Protein AF-A0A2S6U343-F1 (afdb_monomer)

Solvent-accessible surface area (backbone atoms only — not comparable to full-atom values): 2311 Å² total; per-residue (Å²): 131,86,52,47,87,79,69,72,50,56,71,72,58,49,54,54,50,52,55,50,52,55,50,35,36,74,71,67,76,38,77,92,74,86,134

Nearest PDB structures (foldseek):
  7s1j-assembly1_z  TM=9.759E-01  e=1.197E-02  Escherichia coli
  6v3e-assembly1_r  TM=9.877E-01  e=1.643E-02  Acinetobacter venetianus
  8byv-assembly1_r  TM=9.877E-01  e=2.441E-02  Staphylococcus aureus subsp. aureus NCTC 8325
  4v6y-assembly1_AR  TM=7.538E-01  e=7.449E-03  Escherichia coli K-12
  4v71-assembly1_AR  TM=8.076E-01  e=1.518E-02  Escherichia coli K-12

Sequence (35 aa):
IVPSRITAVSTKKQRILDRAIKRARFLGLLPYVIK

Secondary structure (DSSP, 8-state):
---HHHH---HHHHHHHHHHHHHHHHTTSS-S---

Radius of gyration: 10.73 Å; Cα contacts (8 Å, |Δi|>4): 13; chains: 1; bounding box: 29×15×26 Å

Structure (mmCIF, N/CA/C/O backbone):
data_AF-A0A2S6U343-F1
#
_entry.id   AF-A0A2S6U343-F1
#
loop_
_atom_site.group_PDB
_atom_site.id
_atom_site.type_symbol
_atom_site.label_atom_id
_atom_site.label_alt_id
_atom_site.label_comp_id
_atom_site.label_asym_id
_atom_site.label_entity_id
_atom_site.label_seq_id
_atom_site.pdbx_PDB_ins_code
_atom_site.Cartn_x
_atom_site.Cartn_y
_atom_site.Cartn_z
_atom_site.occupancy
_atom_site.B_iso_or_equiv
_atom_site.auth_seq_id
_atom_site.auth_comp_id
_atom_site.auth_asym_id
_atom_site.auth_atom_id
_atom_site.pdbx_PDB_model_num
ATOM 1 N N . ILE A 1 1 ? -1.857 -2.035 -0.686 1.00 90.88 1 ILE A N 1
ATOM 2 C CA . ILE A 1 1 ? -0.880 -1.264 -1.493 1.00 90.88 1 ILE A CA 1
ATOM 3 C C . ILE A 1 1 ? -0.845 -1.932 -2.848 1.00 90.88 1 ILE A C 1
ATOM 5 O O . ILE A 1 1 ? -0.658 -3.142 -2.886 1.00 90.88 1 ILE A O 1
ATOM 9 N N . VAL A 1 2 ? -1.133 -1.191 -3.917 1.00 95.50 2 VAL A N 1
ATOM 10 C CA . VAL A 1 2 ? -1.237 -1.769 -5.263 1.00 95.50 2 VAL A CA 1
ATOM 11 C C . VAL A 1 2 ? 0.143 -2.306 -5.690 1.00 95.50 2 VAL A C 1
ATOM 13 O O . VAL A 1 2 ? 1.150 -1.627 -5.455 1.00 95.50 2 VAL A O 1
ATOM 16 N N . PRO A 1 3 ? 0.229 -3.533 -6.237 1.00 95.94 3 PRO A N 1
ATOM 17 C CA . PRO A 1 3 ? 1.501 -4.168 -6.571 1.00 95.94 3 PRO A CA 1
ATOM 18 C C . PRO A 1 3 ? 2.206 -3.478 -7.744 1.00 95.94 3 PRO A C 1
ATOM 20 O O . PRO A 1 3 ? 1.561 -2.953 -8.652 1.00 95.94 3 PRO A O 1
ATOM 23 N N . SER A 1 4 ? 3.540 -3.577 -7.775 1.00 96.06 4 SER A N 1
ATOM 24 C CA . SER A 1 4 ? 4.389 -2.966 -8.812 1.00 96.06 4 SER A CA 1
ATOM 25 C C . SER A 1 4 ? 4.085 -3.452 -10.231 1.00 96.06 4 SER A C 1
ATOM 27 O O . SER A 1 4 ? 4.322 -2.724 -11.186 1.00 96.06 4 SER A O 1
ATOM 29 N N . ARG A 1 5 ? 3.534 -4.666 -10.383 1.00 95.38 5 ARG A N 1
ATOM 30 C CA . ARG A 1 5 ? 3.065 -5.194 -11.676 1.00 95.38 5 ARG A CA 1
ATOM 31 C C . ARG A 1 5 ? 1.912 -4.366 -12.259 1.00 95.38 5 ARG A C 1
ATOM 33 O O . ARG A 1 5 ? 1.813 -4.265 -13.470 1.00 95.38 5 ARG A O 1
ATOM 40 N N . ILE A 1 6 ? 1.059 -3.795 -11.407 1.00 97.38 6 ILE A N 1
ATOM 41 C CA . ILE A 1 6 ? -0.093 -2.98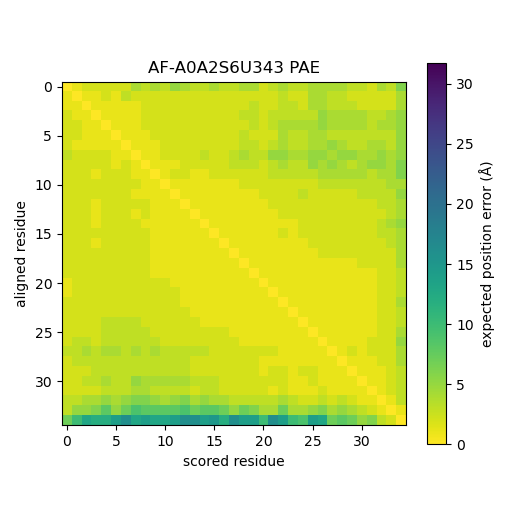2 -11.824 1.00 97.38 6 ILE A CA 1
ATOM 42 C C . ILE A 1 6 ? 0.317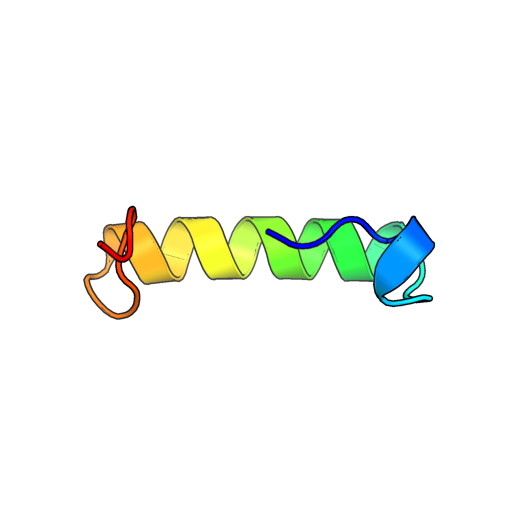 -1.511 -11.955 1.00 97.38 6 ILE A C 1
ATOM 44 O O . ILE A 1 6 ? -0.073 -0.850 -12.907 1.00 97.38 6 ILE A O 1
ATOM 48 N N . THR A 1 7 ? 1.131 -0.997 -11.027 1.00 95.19 7 THR A N 1
ATOM 49 C CA . THR A 1 7 ? 1.562 0.415 -11.031 1.00 95.19 7 THR A CA 1
ATOM 50 C C . THR A 1 7 ? 2.759 0.708 -11.939 1.00 95.19 7 THR A C 1
ATOM 52 O O . THR A 1 7 ? 3.137 1.868 -12.071 1.00 95.19 7 THR A O 1
ATOM 55 N N . ALA A 1 8 ? 3.386 -0.316 -12.529 1.00 96.12 8 ALA A N 1
ATOM 56 C CA . ALA A 1 8 ? 4.566 -0.220 -13.396 1.00 96.12 8 ALA A CA 1
ATOM 57 C C . ALA A 1 8 ? 5.761 0.555 -12.791 1.00 96.12 8 ALA A C 1
ATOM 59 O O . ALA A 1 8 ? 6.605 1.091 -13.509 1.00 96.12 8 ALA A O 1
ATOM 60 N N . VAL A 1 9 ? 5.872 0.609 -11.458 1.00 96.25 9 VAL A N 1
ATOM 61 C CA . VAL A 1 9 ? 7.014 1.238 -10.772 1.00 96.25 9 VAL A CA 1
ATOM 62 C C . VAL A 1 9 ? 8.119 0.225 -10.479 1.00 96.25 9 VAL A C 1
ATOM 64 O O . VAL A 1 9 ? 7.868 -0.956 -10.234 1.00 96.25 9 VAL A O 1
ATOM 67 N N . SER A 1 10 ? 9.372 0.688 -10.444 1.00 97.38 10 SER A N 1
ATOM 68 C CA . SER A 1 10 ? 10.507 -0.185 -10.131 1.00 97.38 10 SER A CA 1
ATOM 69 C C . SER A 1 10 ? 10.447 -0.731 -8.700 1.00 97.38 10 SER A C 1
ATOM 71 O O . SER A 1 10 ? 9.980 -0.072 -7.766 1.00 97.38 10 SER A O 1
ATOM 73 N N . THR A 1 11 ? 10.994 -1.932 -8.498 1.00 96.94 11 THR A N 1
ATOM 74 C CA . THR A 1 11 ? 10.989 -2.631 -7.199 1.00 96.94 11 THR A CA 1
ATOM 75 C C . THR A 1 11 ? 11.651 -1.817 -6.086 1.00 96.94 11 THR A C 1
ATOM 77 O O . THR A 1 11 ? 11.163 -1.797 -4.956 1.00 96.94 11 THR A O 1
ATOM 80 N N . LYS A 1 12 ? 12.729 -1.083 -6.397 1.00 96.81 12 LYS A N 1
ATOM 81 C CA . LYS A 1 12 ? 13.408 -0.191 -5.444 1.00 96.81 12 LYS A CA 1
ATOM 82 C C . LYS A 1 12 ? 12.475 0.915 -4.942 1.00 96.81 12 LYS A C 1
ATOM 84 O O . LYS A 1 12 ? 12.394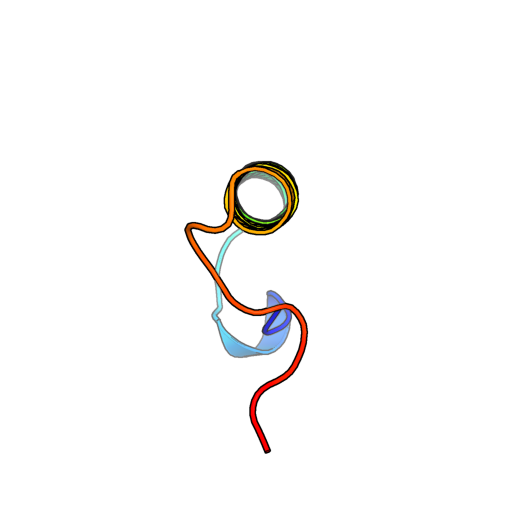 1.133 -3.735 1.00 96.81 12 LYS A O 1
ATOM 89 N N . LYS A 1 13 ? 11.743 1.578 -5.845 1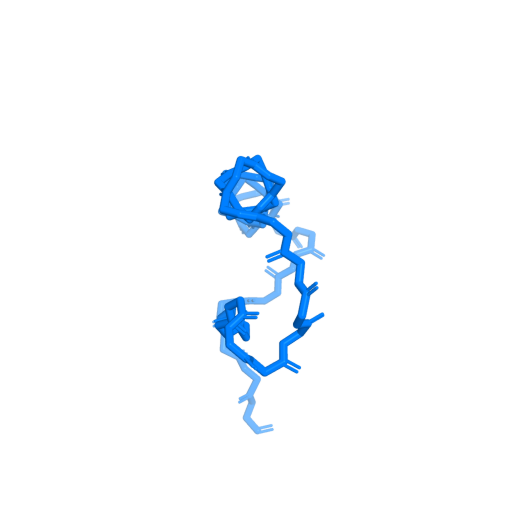.00 97.19 13 LYS A N 1
ATOM 90 C CA . LYS A 1 13 ? 10.788 2.640 -5.486 1.00 97.19 13 LYS A CA 1
ATOM 91 C C . LYS A 1 13 ? 9.577 2.071 -4.738 1.00 97.19 13 LYS A C 1
ATOM 93 O O . LYS A 1 13 ? 9.159 2.663 -3.747 1.00 97.19 13 LYS A O 1
ATOM 98 N N . GLN A 1 14 ? 9.094 0.885 -5.122 1.00 98.00 14 GLN A N 1
ATOM 99 C CA . GLN A 1 14 ? 7.997 0.194 -4.431 1.00 98.00 14 GLN A CA 1
ATOM 100 C C . GLN A 1 14 ? 8.313 -0.072 -2.947 1.00 98.00 14 GLN A C 1
ATOM 102 O O . GLN A 1 14 ? 7.448 0.124 -2.099 1.00 98.00 14 GLN A O 1
ATOM 107 N N . ARG A 1 15 ? 9.549 -0.472 -2.608 1.00 97.50 15 ARG A N 1
ATOM 108 C CA . ARG A 1 15 ? 9.968 -0.702 -1.208 1.00 97.50 15 ARG A CA 1
ATOM 109 C C . ARG A 1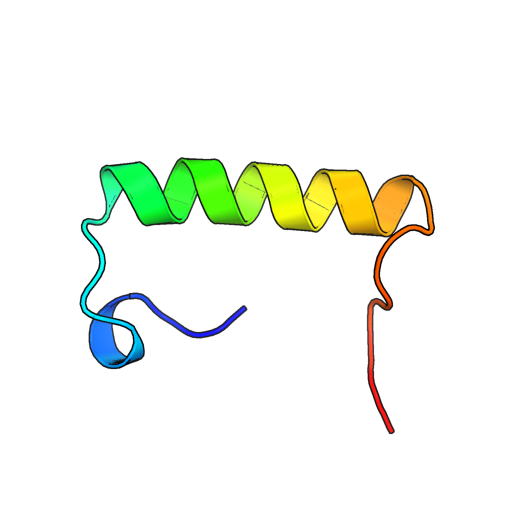 15 ? 9.944 0.577 -0.370 1.00 97.50 15 ARG A C 1
ATOM 111 O O . ARG A 1 15 ? 9.514 0.554 0.782 1.00 97.50 15 ARG A O 1
ATOM 118 N N . ILE A 1 16 ? 10.406 1.687 -0.946 1.00 98.00 16 ILE A N 1
ATOM 119 C CA . ILE A 1 16 ? 10.400 2.996 -0.277 1.00 98.00 16 ILE A CA 1
ATOM 120 C C . ILE A 1 16 ? 8.954 3.441 -0.036 1.00 98.00 16 ILE A C 1
ATOM 122 O O . ILE A 1 16 ? 8.609 3.822 1.083 1.00 98.00 16 ILE A O 1
ATOM 126 N N . LEU A 1 17 ? 8.105 3.319 -1.061 1.00 97.06 17 LEU A N 1
ATOM 127 C CA . LEU A 1 17 ? 6.682 3.637 -0.979 1.00 97.06 17 LEU A CA 1
ATOM 128 C C . LEU A 1 17 ? 5.963 2.791 0.082 1.00 97.06 17 LEU A C 1
ATOM 130 O O . LEU A 1 17 ? 5.237 3.337 0.907 1.00 97.0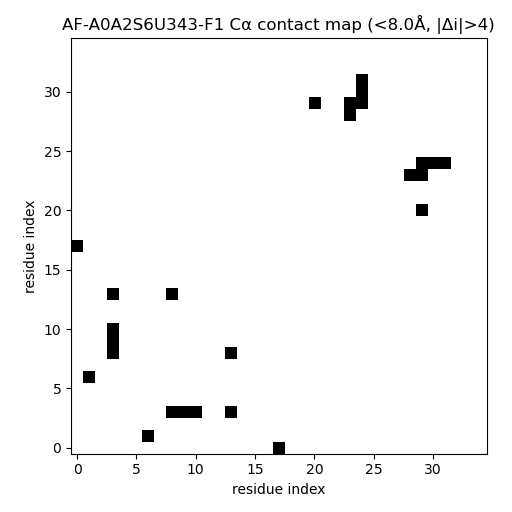6 17 LEU A O 1
ATOM 134 N N . ASP A 1 18 ? 6.199 1.478 0.116 1.00 97.56 18 ASP A N 1
ATOM 135 C CA . ASP A 1 18 ? 5.591 0.573 1.100 1.00 97.56 18 ASP A CA 1
ATOM 136 C C . ASP A 1 18 ? 5.947 0.971 2.544 1.00 97.56 18 ASP A C 1
ATOM 138 O O . ASP A 1 18 ? 5.071 1.068 3.407 1.00 97.56 18 ASP A O 1
ATOM 142 N N . ARG A 1 19 ? 7.220 1.310 2.800 1.00 97.88 19 ARG A N 1
ATOM 143 C CA . ARG A 1 19 ? 7.661 1.817 4.109 1.00 97.88 19 ARG A CA 1
ATOM 144 C C . ARG A 1 19 ? 6.992 3.146 4.467 1.00 97.88 19 ARG A C 1
ATOM 146 O O . ARG A 1 19 ? 6.617 3.337 5.623 1.00 97.88 19 ARG A O 1
ATOM 153 N N . ALA A 1 20 ? 6.845 4.055 3.503 1.00 98.19 20 ALA A N 1
ATOM 154 C CA . ALA A 1 20 ? 6.189 5.343 3.714 1.00 98.19 20 ALA A CA 1
ATOM 155 C C . ALA A 1 20 ? 4.697 5.174 4.046 1.00 98.19 20 ALA A C 1
ATOM 157 O O . ALA A 1 20 ? 4.230 5.742 5.028 1.00 98.19 20 ALA A O 1
ATOM 158 N N . ILE A 1 21 ? 3.975 4.325 3.307 1.00 97.50 21 ILE A N 1
ATOM 159 C CA . ILE A 1 21 ? 2.549 4.058 3.550 1.00 97.50 21 ILE A CA 1
ATOM 160 C C . ILE A 1 21 ? 2.338 3.415 4.925 1.00 97.50 21 ILE A C 1
ATOM 162 O O . ILE A 1 21 ? 1.436 3.817 5.657 1.00 97.50 21 ILE A O 1
ATOM 166 N N . LYS A 1 22 ? 3.180 2.449 5.316 1.00 97.81 22 LYS A N 1
ATOM 167 C CA . LYS A 1 22 ? 3.111 1.826 6.651 1.00 97.81 22 LYS A CA 1
ATOM 168 C C . LYS A 1 22 ? 3.300 2.850 7.774 1.00 97.81 22 LYS A C 1
ATOM 170 O O . LYS A 1 22 ? 2.544 2.837 8.739 1.00 97.81 22 LYS A O 1
ATOM 175 N N . ARG A 1 23 ? 4.258 3.772 7.627 1.00 98.38 23 ARG A N 1
ATOM 176 C CA . ARG A 1 23 ? 4.473 4.871 8.584 1.00 98.38 23 ARG A CA 1
ATOM 177 C C . ARG A 1 23 ? 3.298 5.844 8.623 1.00 98.38 23 ARG A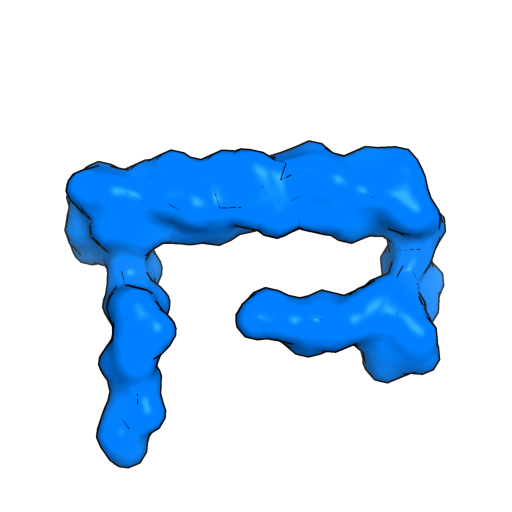 C 1
ATOM 179 O O . ARG A 1 23 ? 2.829 6.169 9.704 1.00 98.38 23 ARG A O 1
ATOM 186 N N . ALA A 1 24 ? 2.798 6.270 7.466 1.00 98.44 24 ALA A N 1
ATOM 187 C CA . ALA A 1 24 ? 1.661 7.184 7.383 1.00 98.44 24 ALA A CA 1
ATOM 188 C C . ALA A 1 24 ? 0.400 6.600 8.043 1.00 98.44 24 ALA A C 1
ATOM 190 O O . ALA A 1 24 ? -0.312 7.318 8.736 1.00 98.44 24 ALA A O 1
ATOM 191 N N . ARG A 1 25 ? 0.163 5.288 7.903 1.00 98.06 25 ARG A N 1
ATOM 192 C CA . ARG A 1 25 ? -0.922 4.584 8.605 1.00 98.06 25 ARG A CA 1
ATOM 193 C C . ARG A 1 25 ? -0.750 4.569 10.121 1.00 98.06 25 ARG A C 1
ATOM 195 O O . ARG A 1 25 ? -1.720 4.769 10.839 1.00 98.06 25 ARG A O 1
ATOM 202 N N . PHE A 1 26 ? 0.473 4.363 10.612 1.00 98.06 26 PHE A N 1
ATOM 203 C CA . PHE A 1 26 ? 0.759 4.442 12.047 1.00 98.06 26 PHE A CA 1
ATOM 204 C C . PHE A 1 26 ? 0.521 5.852 12.607 1.00 98.06 26 PHE A C 1
ATOM 206 O O . PHE A 1 26 ? -0.010 5.992 13.700 1.00 98.06 26 PHE A O 1
ATOM 213 N N . LEU A 1 27 ? 0.846 6.889 11.830 1.00 98.12 27 LEU A N 1
ATOM 214 C CA . LEU A 1 27 ? 0.624 8.292 12.194 1.00 98.12 27 LEU A CA 1
ATOM 215 C C . LEU A 1 27 ? -0.835 8.762 12.031 1.00 98.12 27 LEU A C 1
ATOM 217 O O . LEU A 1 27 ? -1.117 9.934 12.248 1.00 98.12 27 LEU A O 1
ATOM 221 N N . GLY A 1 28 ? -1.757 7.891 11.607 1.00 97.56 28 GLY A N 1
ATOM 222 C CA . GLY A 1 28 ? -3.163 8.253 11.389 1.00 97.56 28 GLY A CA 1
ATOM 223 C C . GLY A 1 28 ? -3.424 9.098 10.136 1.00 97.56 28 GLY A C 1
ATOM 224 O O . GLY A 1 28 ? -4.538 9.568 9.940 1.00 97.56 28 GLY A O 1
ATOM 225 N N . LEU A 1 29 ? -2.429 9.269 9.261 1.00 98.19 29 LEU A N 1
ATOM 226 C CA . LEU A 1 29 ? -2.553 10.058 8.029 1.00 98.19 29 LEU A CA 1
ATOM 227 C C . LEU A 1 29 ? -3.255 9.291 6.899 1.00 98.19 29 LEU A C 1
ATOM 229 O O . LEU A 1 29 ? -3.710 9.893 5.932 1.00 98.19 29 LEU A O 1
ATOM 233 N N . LEU A 1 30 ? -3.302 7.958 6.989 1.00 97.31 30 LEU A N 1
ATOM 234 C CA . LEU A 1 30 ? -3.966 7.086 6.022 1.00 97.31 30 LEU A CA 1
ATOM 235 C C . LEU A 1 30 ? -4.720 5.959 6.739 1.00 97.31 30 LEU A C 1
ATOM 237 O O . LEU A 1 30 ? -4.198 5.406 7.710 1.00 97.31 30 LEU A O 1
ATOM 241 N N . PRO A 1 31 ? -5.889 5.537 6.229 1.00 96.88 31 PRO A N 1
ATOM 242 C CA . PRO A 1 31 ? -6.622 4.419 6.802 1.00 96.88 31 PRO A CA 1
ATOM 243 C C . PRO A 1 31 ? -5.944 3.069 6.509 1.00 96.88 31 PRO A C 1
ATOM 245 O O . PRO A 1 31 ? -5.275 2.861 5.484 1.00 96.88 31 PRO A O 1
ATOM 248 N N . TYR A 1 32 ? -6.147 2.107 7.412 1.00 96.06 32 TYR A N 1
ATOM 249 C CA . TYR A 1 32 ? -5.747 0.713 7.194 1.00 96.06 32 TYR A CA 1
ATOM 250 C C . TYR A 1 32 ? -6.697 -0.012 6.234 1.00 96.06 32 TYR A C 1
ATOM 252 O O . TYR A 1 32 ? -6.231 -0.797 5.40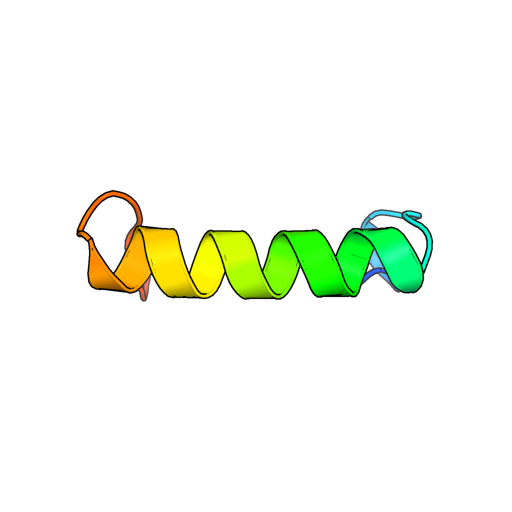5 1.00 96.06 32 TYR A O 1
ATOM 260 N N . VAL A 1 33 ? -7.995 0.291 6.317 1.00 95.38 33 VAL A N 1
ATOM 261 C CA . VAL A 1 33 ? -9.075 -0.308 5.523 1.00 95.38 33 VAL A CA 1
ATOM 262 C C . VAL A 1 33 ? -10.032 0.800 5.085 1.00 95.38 33 VAL A C 1
ATOM 264 O O . VAL A 1 33 ? -10.340 1.690 5.874 1.00 95.38 33 VAL A O 1
ATOM 267 N N . ILE A 1 34 ? -10.481 0.742 3.834 1.00 91.31 34 ILE A N 1
ATOM 268 C CA . ILE A 1 34 ? -11.588 1.548 3.307 1.00 91.31 34 ILE A CA 1
ATOM 269 C C . ILE A 1 34 ? -12.748 0.562 3.111 1.00 91.31 34 ILE A C 1
ATOM 271 O O . ILE A 1 34 ? -12.509 -0.523 2.578 1.00 91.31 34 ILE A O 1
ATOM 275 N N . LYS A 1 35 ? -13.937 0.888 3.630 1.00 76.06 35 LYS A N 1
ATOM 276 C CA . LYS A 1 35 ? -15.164 0.087 3.476 1.00 76.06 35 LYS A CA 1
ATOM 277 C C . LYS A 1 35 ? -15.910 0.492 2.215 1.00 76.06 35 LYS A C 1
ATOM 279 O O . LYS A 1 35 ? -15.876 1.703 1.907 1.00 76.06 35 LYS A O 1
#

pLDDT: mean 96.18, std 3.84, range [76.06, 98.44]

Foldseek 3Di:
DDDCVVVVDDPVVVVVVVVVVVVCCVVVNDPPDDD

Mean predicted aligne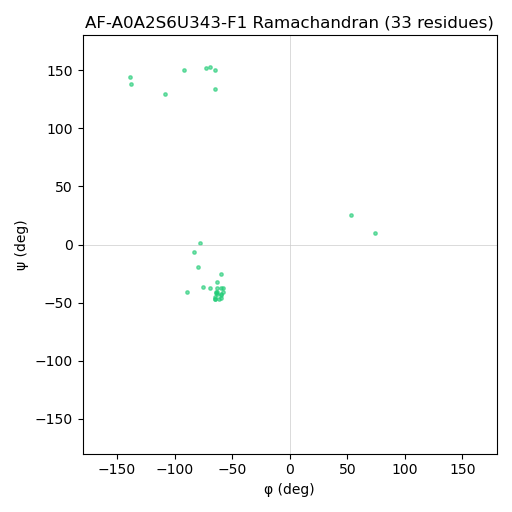d error: 2.39 Å